Protein AF-A0AAQ4FBR1-F1 (afdb_monomer_lite)

Organism: Amblyomma americanum (NCBI:txid6943)

Radius of gyration: 28.14 Å; chains: 1; bounding box: 84×40×77 Å

Structure (mmCIF, N/CA/C/O backbone):
data_AF-A0AAQ4FBR1-F1
#
_entry.id   AF-A0AAQ4FBR1-F1
#
loop_
_atom_site.group_PDB
_atom_site.id
_atom_site.type_symbol
_atom_site.label_atom_id
_atom_site.label_alt_id
_atom_site.label_comp_id
_atom_site.label_asym_id
_atom_site.label_entity_id
_atom_site.label_seq_id
_atom_site.pdbx_PDB_ins_code
_atom_site.Cartn_x
_atom_site.Cartn_y
_atom_site.Cartn_z
_atom_site.occupancy
_atom_site.B_iso_or_equiv
_atom_site.auth_seq_id
_atom_site.auth_comp_id
_atom_site.auth_asym_id
_atom_site.auth_atom_id
_atom_site.pdbx_PDB_model_num
ATOM 1 N N . MET A 1 1 ? -20.315 22.345 23.597 1.00 43.88 1 MET A N 1
ATOM 2 C CA . MET A 1 1 ? -20.699 21.170 24.410 1.00 43.88 1 MET A CA 1
ATOM 3 C C . MET A 1 1 ? -20.583 19.859 23.623 1.00 43.88 1 MET A C 1
ATOM 5 O O . MET A 1 1 ? -19.910 18.970 24.112 1.00 43.88 1 MET A O 1
ATOM 9 N N . ALA A 1 2 ? -21.123 19.735 22.398 1.00 49.41 2 ALA A N 1
ATOM 10 C CA . ALA A 1 2 ? -21.002 18.497 21.596 1.00 49.41 2 ALA A CA 1
ATOM 11 C C . ALA A 1 2 ? -19.575 18.161 21.095 1.00 49.41 2 ALA A C 1
ATOM 13 O O . ALA A 1 2 ? -19.254 17.000 20.881 1.00 49.41 2 ALA A O 1
ATOM 14 N N . THR A 1 3 ? -18.700 19.156 20.927 1.00 58.62 3 THR A N 1
ATOM 15 C CA . THR A 1 3 ? -17.318 18.953 20.452 1.00 58.62 3 THR A CA 1
ATOM 16 C C . THR A 1 3 ? -16.363 18.455 21.541 1.00 58.62 3 THR A C 1
ATOM 18 O O . THR A 1 3 ? -15.419 17.721 21.254 1.00 58.62 3 THR A O 1
ATOM 21 N N . GLU A 1 4 ? -16.599 18.823 22.802 1.00 67.06 4 GLU A N 1
ATOM 22 C CA . GLU A 1 4 ? -15.737 18.431 23.926 1.00 67.06 4 GLU A CA 1
ATOM 23 C C . GLU A 1 4 ? -15.899 16.951 24.272 1.00 67.06 4 GLU A C 1
ATOM 25 O O . GLU A 1 4 ? -14.912 16.262 24.524 1.00 67.06 4 GLU A O 1
ATOM 30 N N . THR A 1 5 ? -17.127 16.434 24.205 1.00 68.00 5 THR A N 1
ATOM 31 C CA . THR A 1 5 ? -17.414 15.012 24.427 1.00 68.00 5 THR A CA 1
ATOM 32 C C . THR A 1 5 ? -16.798 14.132 23.337 1.00 68.00 5 THR A C 1
ATOM 34 O O . THR A 1 5 ? -16.238 13.083 23.645 1.00 68.00 5 THR A O 1
ATOM 37 N N . GLN A 1 6 ? -16.806 14.581 22.076 1.00 71.19 6 GLN A N 1
ATOM 38 C CA . GLN A 1 6 ? -16.141 13.892 20.963 1.00 71.19 6 GLN A CA 1
ATOM 39 C C . GLN A 1 6 ? -14.621 13.844 21.144 1.00 71.19 6 GLN A C 1
ATOM 41 O O . GLN A 1 6 ? -14.013 12.789 20.972 1.00 71.19 6 GLN A O 1
ATOM 46 N N . ALA A 1 7 ? -14.000 14.966 21.521 1.00 75.00 7 ALA A N 1
ATOM 47 C CA . ALA A 1 7 ? -12.562 15.022 21.770 1.00 75.00 7 ALA A CA 1
ATOM 48 C C . ALA A 1 7 ? -12.148 14.140 22.961 1.00 75.00 7 ALA A C 1
ATOM 50 O O . ALA A 1 7 ? -11.126 13.455 22.884 1.00 75.00 7 ALA A O 1
ATOM 51 N N . ALA A 1 8 ? -12.957 14.115 24.025 1.00 78.56 8 ALA A N 1
ATOM 52 C CA . ALA A 1 8 ? -12.737 13.274 25.198 1.00 78.56 8 ALA A CA 1
ATOM 53 C C . ALA A 1 8 ? -12.827 11.776 24.860 1.00 78.56 8 ALA A C 1
ATOM 55 O O . ALA A 1 8 ? -11.894 11.031 25.158 1.00 78.56 8 ALA A O 1
ATOM 56 N N . LEU A 1 9 ? -13.881 11.351 24.152 1.00 78.81 9 LEU A N 1
ATOM 57 C CA . LEU A 1 9 ? -14.040 9.963 23.698 1.00 78.81 9 LEU A CA 1
ATOM 58 C C . LEU A 1 9 ? -12.895 9.530 22.775 1.00 78.81 9 LEU A C 1
ATOM 60 O O . LEU A 1 9 ? -12.330 8.448 22.926 1.00 78.81 9 LEU A O 1
ATOM 64 N N . LEU A 1 10 ? -12.499 10.393 21.837 1.00 79.31 10 LEU A N 1
ATOM 65 C CA . LEU A 1 10 ? -11.398 10.104 20.923 1.00 79.31 10 LEU A CA 1
ATOM 66 C C . LEU A 1 10 ? -10.055 9.981 21.661 1.00 79.31 10 LEU A C 1
ATOM 68 O O . LEU A 1 10 ? -9.209 9.168 21.284 1.00 79.31 10 LEU A O 1
ATOM 72 N N . ALA A 1 11 ? -9.839 10.792 22.700 1.00 82.75 11 ALA A N 1
ATOM 73 C CA . ALA A 1 11 ? -8.653 10.722 23.545 1.00 82.75 11 ALA A CA 1
ATOM 74 C C . ALA A 1 11 ? -8.625 9.437 24.383 1.00 82.75 11 ALA A C 1
ATOM 76 O O . ALA A 1 11 ? -7.565 8.825 24.504 1.00 82.75 11 ALA A O 1
ATOM 77 N N . GLU A 1 12 ? -9.773 8.996 24.898 1.00 81.75 12 GLU A N 1
ATOM 78 C CA . GLU A 1 12 ? -9.915 7.752 25.656 1.00 81.75 12 GLU A CA 1
ATOM 79 C C . GLU A 1 12 ? -9.655 6.519 24.777 1.00 81.75 12 GLU A C 1
ATOM 81 O O . GLU A 1 12 ? -8.822 5.682 25.125 1.00 81.75 12 GLU A O 1
ATO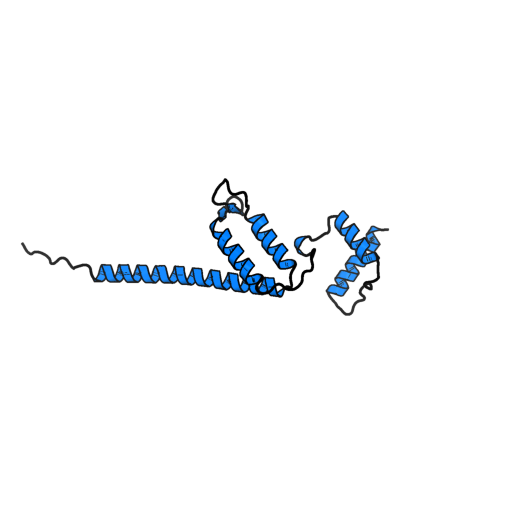M 86 N N . VAL A 1 13 ? -10.233 6.469 23.570 1.00 81.44 13 VAL A N 1
ATOM 87 C CA . VAL A 1 13 ? -9.960 5.408 22.581 1.00 81.44 13 VAL A CA 1
ATOM 88 C C . VAL A 1 13 ? -8.477 5.375 22.199 1.00 81.44 13 VAL A C 1
ATOM 90 O O . VAL A 1 13 ? -7.856 4.311 22.170 1.00 81.44 13 VAL A O 1
ATOM 93 N N . LYS A 1 14 ? -7.864 6.540 21.952 1.00 82.19 14 LYS A N 1
ATOM 94 C CA . LYS A 1 14 ? -6.420 6.636 21.678 1.00 82.19 14 LYS A CA 1
ATOM 95 C C . LYS A 1 14 ? -5.574 6.202 22.874 1.00 82.19 14 LYS A C 1
ATOM 97 O O . LYS A 1 14 ? -4.496 5.645 22.679 1.00 82.19 14 LYS A O 1
ATOM 102 N N . ALA A 1 15 ? -6.020 6.482 24.096 1.00 84.44 15 ALA A N 1
ATOM 103 C CA . ALA A 1 15 ? -5.326 6.083 25.310 1.00 84.44 15 ALA A CA 1
ATOM 104 C C . ALA A 1 15 ? -5.389 4.564 25.510 1.00 84.44 15 ALA A C 1
ATOM 106 O O . ALA A 1 15 ? -4.357 3.984 25.834 1.00 84.44 15 ALA A O 1
ATOM 107 N N . HIS A 1 16 ? -6.537 3.935 25.246 1.00 84.19 16 HIS A N 1
ATOM 108 C CA . HIS A 1 16 ? -6.695 2.479 25.256 1.00 84.19 16 HIS A CA 1
ATOM 109 C C . HIS A 1 16 ? -5.849 1.793 24.175 1.00 84.19 16 HIS A C 1
ATOM 111 O O . HIS A 1 16 ? -5.158 0.818 24.443 1.00 84.19 16 HIS A O 1
ATOM 117 N N . HIS A 1 17 ? -5.799 2.351 22.962 1.00 78.81 17 HIS A N 1
ATOM 118 C CA . HIS A 1 17 ? -4.957 1.802 21.892 1.00 78.81 17 HIS A CA 1
ATOM 119 C C . HIS A 1 17 ? -3.446 1.898 22.200 1.00 78.81 17 HIS A C 1
ATOM 121 O O . HIS A 1 17 ? -2.644 1.159 21.630 1.00 78.81 17 HIS A O 1
ATOM 127 N N . LYS A 1 18 ? -3.027 2.822 23.076 1.00 85.06 18 LYS A N 1
ATOM 128 C CA . LYS A 1 18 ? -1.641 2.903 23.575 1.00 85.06 18 LYS A CA 1
ATOM 129 C C . LYS A 1 18 ? -1.386 1.980 24.765 1.00 85.06 18 LYS A C 1
ATOM 131 O O . LYS A 1 18 ? -0.261 1.528 24.939 1.00 85.06 18 LYS A O 1
ATOM 136 N N . ASP A 1 19 ? -2.402 1.757 25.589 1.00 84.94 19 ASP A N 1
ATOM 137 C CA . ASP A 1 19 ? -2.322 1.005 26.834 1.00 84.94 19 ASP A CA 1
ATOM 138 C C . ASP A 1 19 ? -3.601 0.166 27.012 1.00 84.94 19 ASP A C 1
ATOM 140 O O . ASP A 1 19 ? -4.639 0.713 27.410 1.00 84.94 19 ASP A O 1
ATOM 144 N N . PRO A 1 20 ? -3.538 -1.154 26.739 1.00 82.06 20 PRO A N 1
ATOM 145 C CA . PRO A 1 20 ? -4.696 -2.046 26.798 1.00 82.06 20 PRO A CA 1
ATOM 146 C C . PRO A 1 20 ? -5.352 -2.142 28.182 1.00 82.06 20 PRO A C 1
ATOM 148 O O . PRO A 1 20 ? -6.456 -2.667 28.294 1.00 82.06 20 PRO A O 1
ATOM 151 N N . SER A 1 21 ? -4.689 -1.660 29.241 1.00 81.88 21 SER A N 1
ATOM 152 C CA . SER A 1 21 ? -5.222 -1.671 30.610 1.00 81.88 21 SER A CA 1
ATOM 153 C C . SER A 1 21 ? -6.313 -0.621 30.861 1.00 81.88 21 SER A C 1
ATOM 155 O O . SER A 1 21 ? -7.033 -0.701 31.857 1.00 81.88 21 SER A O 1
ATOM 157 N N . LYS A 1 22 ? -6.452 0.374 29.976 1.00 81.56 22 LYS A N 1
ATOM 158 C CA . LYS A 1 22 ? -7.437 1.456 30.114 1.00 81.56 22 LYS A CA 1
ATOM 159 C C . LYS A 1 22 ? -8.836 1.005 29.684 1.00 81.56 22 LYS A C 1
ATOM 161 O O . LYS A 1 22 ? -8.948 0.071 28.898 1.00 81.56 22 LYS A O 1
ATOM 166 N N . PRO A 1 23 ? -9.913 1.647 30.159 1.00 78.06 23 PRO A N 1
ATOM 167 C CA . PRO A 1 23 ? -11.266 1.301 29.736 1.00 78.06 23 PRO A CA 1
ATOM 168 C C . PRO A 1 23 ? -11.468 1.551 28.233 1.00 78.06 23 PRO A C 1
ATOM 170 O O . PRO A 1 23 ? -11.023 2.563 27.692 1.00 78.06 23 PRO A O 1
ATOM 173 N N . TYR A 1 24 ? -12.149 0.614 27.572 1.00 76.00 24 TYR A N 1
ATOM 174 C CA . TYR A 1 24 ? -12.641 0.758 26.203 1.00 76.00 24 TYR A CA 1
ATOM 175 C C . TYR A 1 24 ? -14.174 0.806 26.232 1.00 76.00 24 TYR A C 1
ATOM 177 O O . TYR A 1 24 ? -14.784 0.003 26.952 1.00 76.00 24 TYR A O 1
ATOM 185 N N . PRO A 1 25 ? -14.822 1.719 25.487 1.00 74.56 25 PRO A N 1
ATOM 186 C CA . PRO A 1 25 ? -16.274 1.719 25.368 1.00 74.56 25 PRO A CA 1
ATOM 187 C C . PRO A 1 25 ? -16.748 0.360 24.836 1.00 74.56 25 PRO A C 1
ATOM 189 O O . PRO A 1 25 ? -16.221 -0.134 23.847 1.00 74.56 25 PRO A O 1
ATOM 192 N N . LYS A 1 26 ? -17.722 -0.268 25.504 1.00 75.00 26 LYS A N 1
ATOM 193 C CA . LYS A 1 26 ? -18.254 -1.582 25.097 1.00 75.00 26 LYS A CA 1
ATOM 194 C C . LYS A 1 26 ? -18.767 -1.538 23.650 1.00 75.00 26 LYS A C 1
ATOM 196 O O . LYS A 1 26 ? -19.333 -0.524 23.252 1.00 75.00 26 LYS A O 1
ATOM 201 N N . GLU A 1 27 ? -18.631 -2.638 22.906 1.00 67.88 27 GLU A N 1
ATOM 202 C CA . GLU A 1 27 ? -19.007 -2.689 21.478 1.00 67.88 27 GLU A CA 1
ATOM 203 C C . GLU A 1 27 ? -20.500 -2.423 21.214 1.00 67.88 27 GLU A C 1
ATOM 205 O O . GLU A 1 27 ? -20.843 -1.877 20.172 1.00 67.88 27 GLU A O 1
ATOM 210 N N . ASP A 1 28 ? -21.377 -2.698 22.184 1.00 70.50 28 ASP A N 1
ATOM 211 C CA . ASP A 1 28 ? -22.814 -2.378 22.109 1.00 70.50 28 ASP A CA 1
ATOM 212 C C . ASP A 1 28 ? -23.134 -0.875 22.250 1.00 70.50 28 ASP A C 1
ATOM 214 O O . ASP A 1 28 ? -24.300 -0.477 22.244 1.00 70.50 28 ASP A O 1
ATOM 218 N N . ASN A 1 29 ? -22.130 -0.013 22.429 1.00 75.88 29 ASN A N 1
ATOM 219 C CA . ASN A 1 29 ? -22.353 1.411 22.637 1.00 75.88 29 ASN A CA 1
ATOM 220 C C . ASN A 1 29 ? -22.524 2.157 21.293 1.00 75.88 29 ASN A C 1
ATOM 222 O O . ASN A 1 29 ? -21.545 2.296 20.550 1.00 75.88 29 ASN A O 1
ATOM 226 N N . PRO A 1 30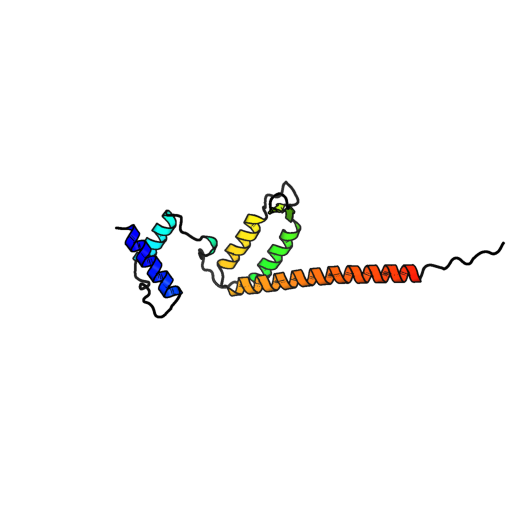 ? -23.711 2.732 20.995 1.00 79.44 30 PRO A N 1
ATOM 227 C CA . PRO A 1 30 ? -23.951 3.458 19.743 1.00 79.44 30 PRO A CA 1
ATOM 228 C C . PRO A 1 30 ? -23.063 4.701 19.583 1.00 79.44 30 PRO A C 1
ATOM 230 O O . PRO A 1 30 ? -22.859 5.171 18.464 1.00 79.44 30 PRO A O 1
ATOM 233 N N . LEU A 1 31 ? -22.471 5.203 20.674 1.00 80.75 31 LEU A N 1
ATOM 234 C CA . LEU A 1 31 ? -21.603 6.382 20.658 1.00 80.75 31 LEU A CA 1
ATOM 235 C C . LEU A 1 31 ? -20.380 6.225 19.744 1.00 80.75 31 LEU A C 1
ATOM 237 O O . LEU A 1 31 ? -19.940 7.215 19.165 1.00 80.75 31 LEU A O 1
ATOM 241 N N . LEU A 1 32 ? -19.828 5.015 19.585 1.00 79.56 32 LEU A N 1
ATOM 242 C CA . LEU A 1 32 ? -18.693 4.791 18.678 1.00 79.56 32 LEU A CA 1
ATOM 243 C C . LEU A 1 32 ? -19.107 4.910 17.207 1.00 79.56 32 LEU A C 1
ATOM 245 O O . LEU A 1 32 ? -18.354 5.458 16.400 1.00 79.56 32 LEU A O 1
ATOM 249 N N . VAL A 1 33 ? -20.309 4.437 16.871 1.00 81.38 33 VAL A N 1
ATOM 250 C CA . VAL A 1 33 ? -20.867 4.520 15.516 1.00 81.38 33 VAL A CA 1
ATOM 251 C C . VAL A 1 33 ? -21.172 5.974 15.166 1.00 81.38 33 VAL A C 1
ATOM 253 O O . VAL A 1 33 ? -20.725 6.460 14.129 1.00 81.38 33 VAL A O 1
ATOM 256 N N . GLU A 1 34 ? -21.851 6.697 16.059 1.00 84.62 34 GLU A N 1
ATOM 257 C CA . GLU A 1 34 ? -22.151 8.118 15.864 1.00 84.62 34 GLU A CA 1
ATOM 258 C C . GLU A 1 34 ? -20.875 8.964 15.777 1.00 84.62 34 GLU A C 1
ATOM 260 O O . GLU A 1 34 ? -20.740 9.799 14.881 1.00 84.62 34 GLU A O 1
ATOM 265 N N . LEU A 1 35 ? -19.898 8.724 16.661 1.00 82.50 35 LEU A N 1
ATOM 266 C CA . LEU A 1 35 ? -18.603 9.406 16.628 1.00 82.50 35 LEU A CA 1
ATOM 267 C C . LEU A 1 35 ? -17.877 9.174 15.297 1.00 82.50 35 LEU A C 1
ATOM 269 O O . LEU A 1 35 ? -17.332 10.125 14.738 1.00 82.50 35 LEU A O 1
ATOM 273 N N . ALA A 1 36 ? -17.887 7.944 14.773 1.00 81.12 36 ALA A N 1
ATOM 274 C CA . ALA A 1 36 ? -17.307 7.639 13.469 1.00 81.12 36 ALA A CA 1
ATOM 275 C C . ALA A 1 36 ? -17.996 8.428 12.343 1.00 81.12 36 ALA A C 1
ATOM 277 O O . ALA A 1 36 ? -17.309 9.010 11.506 1.00 81.12 36 ALA A O 1
ATOM 278 N N . THR A 1 37 ? -19.329 8.525 12.356 1.00 84.31 37 THR A N 1
ATOM 279 C CA . THR A 1 37 ? -20.085 9.326 11.378 1.00 84.31 37 THR A CA 1
ATOM 280 C C . THR A 1 37 ? -19.758 10.820 11.474 1.00 84.31 37 THR A C 1
ATOM 282 O O . THR A 1 37 ? -19.527 11.466 10.454 1.00 84.31 37 THR A O 1
ATOM 285 N N . TYR A 1 38 ? -19.661 11.382 12.683 1.00 86.56 38 TYR A N 1
ATOM 286 C CA . TYR A 1 38 ? -19.280 12.788 12.852 1.00 86.56 38 TYR A CA 1
ATOM 287 C C . TYR A 1 38 ? -17.844 13.069 12.398 1.00 86.56 38 TYR A C 1
ATOM 289 O O . TYR A 1 38 ? -17.588 14.090 11.762 1.00 86.56 38 TYR A O 1
ATOM 297 N N . LEU A 1 39 ? -16.903 12.164 12.682 1.00 82.50 39 LEU A N 1
ATOM 298 C CA . LEU A 1 39 ? -15.523 12.274 12.202 1.00 82.50 39 LEU A CA 1
ATOM 299 C C . LEU A 1 39 ? -15.453 12.250 10.674 1.00 82.50 39 LEU A C 1
ATOM 301 O O . LEU A 1 39 ? -14.686 13.018 10.092 1.00 82.50 39 LEU A O 1
ATOM 305 N N . GLU A 1 40 ? -16.279 11.424 10.028 1.00 84.25 40 GLU A N 1
ATOM 306 C CA . GLU A 1 40 ? -16.421 11.411 8.571 1.00 84.25 40 GLU A CA 1
ATOM 307 C C . GLU A 1 40 ? -16.934 12.757 8.042 1.00 84.25 40 GLU A C 1
ATOM 309 O O . GLU A 1 40 ? -16.365 13.290 7.089 1.00 84.25 40 GLU A O 1
ATOM 314 N N . TRP A 1 41 ? -17.930 13.364 8.692 1.00 86.25 41 TRP A N 1
ATOM 315 C CA . TRP A 1 41 ? -18.450 14.683 8.301 1.00 86.25 41 TRP A CA 1
ATOM 316 C C . TRP A 1 41 ? -17.443 15.817 8.512 1.00 86.25 41 TRP A C 1
ATOM 318 O O . TRP A 1 41 ? -17.400 16.759 7.725 1.00 86.25 41 TRP A O 1
ATOM 328 N N . CYS A 1 42 ? -16.600 15.722 9.541 1.00 87.38 42 CYS A N 1
ATOM 329 C CA . CYS A 1 42 ? -15.525 16.680 9.794 1.00 87.38 42 CYS A CA 1
ATOM 330 C C . CYS A 1 42 ? -14.295 16.475 8.889 1.00 87.38 42 CYS A C 1
ATOM 332 O O . CYS A 1 42 ? -13.315 17.205 9.030 1.00 87.38 42 CYS A O 1
ATOM 334 N N . GLY A 1 43 ? -14.303 15.477 7.997 1.00 82.19 43 GLY A N 1
ATOM 335 C CA . GLY A 1 43 ? -13.152 15.128 7.159 1.00 82.19 43 GLY A CA 1
ATOM 336 C C . GLY A 1 43 ? -11.993 14.480 7.928 1.00 82.19 43 GLY A C 1
ATOM 337 O O . GLY A 1 43 ? -10.924 14.256 7.364 1.00 82.19 43 GLY A O 1
ATOM 338 N N . LEU A 1 44 ? -12.194 14.137 9.204 1.00 82.25 44 LEU A N 1
ATOM 339 C CA . LEU A 1 44 ? -11.229 13.453 10.067 1.00 82.25 44 LEU A CA 1
ATOM 340 C C . LEU A 1 44 ? -11.336 11.932 9.894 1.00 82.25 44 LEU A C 1
ATOM 342 O O . LEU A 1 44 ? -11.456 11.182 10.863 1.00 82.25 44 LEU A O 1
ATOM 346 N N . TYR A 1 45 ? -11.284 11.476 8.643 1.00 82.19 45 TYR A N 1
ATOM 347 C CA . TYR A 1 45 ? -11.377 10.066 8.279 1.00 82.19 45 TYR A CA 1
ATOM 348 C C . TYR A 1 45 ? -10.149 9.626 7.475 1.00 82.19 45 TYR A C 1
ATOM 350 O O . TYR A 1 45 ? -9.552 10.402 6.730 1.00 82.19 45 TYR A O 1
ATOM 358 N N . GLN A 1 46 ? -9.756 8.364 7.640 1.00 83.44 46 GLN A N 1
ATOM 359 C CA . GLN A 1 46 ? -8.612 7.775 6.948 1.00 83.44 46 GLN A CA 1
ATOM 360 C C . GLN A 1 46 ? -9.092 6.666 6.000 1.00 83.44 46 GLN A C 1
ATOM 362 O O . GLN A 1 46 ? -9.199 5.512 6.415 1.00 83.44 46 GLN A O 1
ATOM 367 N N . PRO A 1 47 ? -9.372 6.972 4.720 1.00 81.81 47 PRO A N 1
ATOM 368 C CA . PRO A 1 47 ? -9.891 5.976 3.778 1.00 81.81 47 PRO A CA 1
ATOM 369 C C . PRO A 1 47 ? -8.969 4.784 3.592 1.00 81.81 47 PRO A C 1
ATOM 371 O O . PRO A 1 47 ? -9.408 3.647 3.487 1.00 81.81 47 PRO A O 1
ATOM 374 N N . LEU A 1 48 ? -7.666 5.054 3.551 1.00 82.62 48 LEU A N 1
ATOM 375 C CA . LEU A 1 48 ? -6.658 4.054 3.219 1.00 82.62 48 LEU A CA 1
ATOM 376 C C . LEU A 1 48 ? -6.444 3.022 4.334 1.00 82.62 48 LEU A C 1
ATOM 378 O O . LEU A 1 48 ? -5.848 1.976 4.079 1.00 82.62 48 LEU A O 1
ATOM 382 N N . SER A 1 49 ? -6.895 3.307 5.559 1.00 81.81 49 SER A N 1
ATOM 383 C CA . SER A 1 49 ? -6.822 2.378 6.691 1.00 81.81 49 SER A CA 1
ATOM 384 C C . SER A 1 49 ? -8.144 1.662 6.970 1.00 81.81 49 SER A C 1
ATOM 386 O O . SER A 1 49 ? -8.153 0.712 7.752 1.00 81.81 49 SER A O 1
ATOM 388 N N . LYS A 1 50 ? -9.244 2.069 6.325 1.00 83.12 50 LYS A N 1
ATOM 389 C CA . LYS A 1 50 ? -10.566 1.476 6.534 1.00 83.12 50 LYS A CA 1
ATOM 390 C C . LYS A 1 50 ? -10.707 0.169 5.744 1.00 83.12 50 LYS A C 1
ATOM 392 O O . LYS A 1 50 ? -10.393 0.094 4.555 1.00 83.12 50 LYS A O 1
ATOM 397 N N . ILE A 1 51 ? -11.204 -0.864 6.420 1.00 83.44 51 ILE A N 1
ATOM 398 C CA . ILE A 1 51 ? -11.624 -2.121 5.796 1.00 83.44 51 ILE A CA 1
ATOM 399 C C . ILE A 1 51 ? -13.097 -1.951 5.427 1.00 83.44 51 ILE A C 1
ATOM 401 O O . ILE A 1 51 ? -13.948 -1.798 6.299 1.00 83.44 51 ILE A O 1
ATOM 405 N N . TYR A 1 52 ? -13.381 -1.913 4.130 1.00 81.88 52 TYR A N 1
ATOM 406 C CA . TYR A 1 52 ? -14.718 -1.722 3.572 1.00 81.88 52 TYR A CA 1
ATOM 407 C C . TYR A 1 52 ? -15.417 -3.047 3.286 1.00 81.88 52 TYR A C 1
ATOM 409 O O . TYR A 1 52 ? -16.635 -3.136 3.408 1.00 81.88 52 TYR A O 1
ATOM 417 N N . VAL A 1 53 ? -14.657 -4.068 2.887 1.00 82.31 53 VAL A N 1
ATOM 418 C CA . VAL A 1 53 ? -15.198 -5.378 2.522 1.00 82.31 53 VAL A CA 1
ATOM 419 C C . VAL A 1 53 ? -14.402 -6.454 3.239 1.00 82.31 53 VAL A C 1
ATOM 421 O O . VAL A 1 53 ? -13.189 -6.543 3.081 1.00 82.31 53 VAL A O 1
ATOM 424 N N . THR A 1 54 ? -15.091 -7.298 4.001 1.00 78.44 54 THR A N 1
ATOM 425 C CA . THR A 1 54 ? -14.517 -8.515 4.570 1.00 78.44 54 THR A CA 1
ATOM 426 C C . THR A 1 54 ? -14.909 -9.699 3.692 1.00 78.44 54 THR A C 1
ATOM 428 O O . THR A 1 54 ? -16.082 -10.028 3.523 1.00 78.44 54 THR A O 1
ATOM 431 N N . THR A 1 55 ? -13.920 -10.345 3.080 1.00 78.38 55 THR A N 1
ATOM 432 C CA . THR A 1 55 ? -14.129 -11.541 2.253 1.00 78.38 55 THR A CA 1
ATOM 433 C C . THR A 1 55 ? -13.463 -12.757 2.879 1.00 78.38 55 THR A C 1
ATOM 435 O O . THR A 1 55 ? -12.524 -12.641 3.666 1.00 78.38 55 THR A O 1
ATOM 438 N N . ARG A 1 56 ? -13.915 -13.953 2.488 1.00 81.88 56 ARG A N 1
ATOM 439 C CA . ARG A 1 56 ? -13.225 -15.204 2.835 1.00 81.88 56 ARG A CA 1
ATOM 440 C C . ARG A 1 56 ? -11.795 -15.193 2.267 1.00 81.88 56 ARG A C 1
ATOM 442 O O . ARG A 1 56 ? -11.579 -14.582 1.217 1.00 81.88 56 ARG A O 1
ATOM 449 N N . PRO A 1 57 ? -10.827 -15.854 2.926 1.00 80.12 57 PRO A N 1
ATOM 450 C CA . PRO A 1 57 ? -9.460 -15.921 2.425 1.00 80.12 57 PRO A CA 1
ATOM 451 C C . PRO A 1 57 ? -9.437 -16.583 1.044 1.00 80.12 57 PRO A C 1
ATOM 453 O O . PRO A 1 57 ? -9.981 -17.671 0.854 1.00 80.12 57 PRO A O 1
ATOM 456 N N . ILE A 1 58 ? -8.809 -15.909 0.082 1.00 84.69 58 ILE A N 1
ATOM 457 C CA . ILE A 1 58 ? -8.618 -16.411 -1.280 1.00 84.69 58 ILE A CA 1
ATOM 458 C C . ILE A 1 58 ? -7.196 -16.964 -1.365 1.00 84.69 58 ILE A C 1
ATOM 460 O O . ILE A 1 58 ? -6.228 -16.241 -1.125 1.00 84.69 58 ILE A O 1
ATOM 464 N N . GLY A 1 59 ? -7.059 -18.248 -1.697 1.00 86.81 59 GLY A N 1
ATOM 465 C CA . GLY A 1 59 ? -5.749 -18.876 -1.871 1.00 86.81 59 GLY A CA 1
ATOM 466 C C . GLY A 1 59 ? -4.958 -18.232 -3.014 1.00 86.81 59 GLY A C 1
ATOM 467 O O . GLY A 1 59 ? -5.524 -17.908 -4.055 1.00 86.81 59 GLY A O 1
ATOM 468 N N . ASN A 1 60 ? -3.645 -18.061 -2.828 1.00 88.00 60 ASN A N 1
ATOM 469 C CA . ASN A 1 60 ? -2.706 -17.526 -3.829 1.00 88.00 60 ASN A CA 1
ATOM 470 C C . ASN A 1 60 ? -3.003 -16.103 -4.341 1.00 88.00 60 ASN A C 1
ATOM 472 O O . ASN A 1 60 ? -2.398 -15.663 -5.321 1.00 88.00 60 ASN A O 1
ATOM 476 N N . LEU A 1 61 ? -3.874 -15.350 -3.663 1.00 91.31 61 LEU A N 1
ATOM 477 C CA . LEU A 1 61 ? -4.148 -13.949 -3.983 1.00 91.31 61 LEU A CA 1
ATOM 478 C C . LEU A 1 61 ? -2.874 -13.082 -4.083 1.00 91.31 61 LEU A C 1
ATOM 480 O O . LEU A 1 61 ? -2.766 -12.325 -5.051 1.00 91.31 61 LEU A O 1
ATOM 484 N N . PRO A 1 62 ? -1.883 -13.192 -3.170 1.00 91.81 62 PRO A N 1
ATOM 485 C CA . PRO A 1 62 ? -0.672 -12.372 -3.246 1.00 91.81 62 PRO A CA 1
ATOM 486 C C . PRO A 1 62 ? 0.149 -12.641 -4.509 1.00 91.81 62 PRO A C 1
ATOM 488 O O . PRO A 1 62 ? 0.727 -11.720 -5.082 1.00 91.81 62 PRO A O 1
ATOM 491 N N . LEU A 1 63 ? 0.173 -13.896 -4.964 1.00 91.88 63 LEU A N 1
ATOM 492 C CA . LEU A 1 63 ? 0.887 -14.306 -6.169 1.00 91.88 63 LEU A CA 1
ATOM 493 C C . LEU A 1 63 ? 0.187 -13.775 -7.425 1.00 91.88 63 LEU A C 1
ATOM 495 O O . LEU A 1 63 ? 0.839 -13.185 -8.282 1.00 91.88 63 LEU A O 1
ATOM 499 N N . PHE A 1 64 ? -1.142 -13.894 -7.501 1.00 93.88 64 PHE A N 1
ATOM 500 C CA . PHE A 1 64 ? -1.923 -13.289 -8.584 1.00 93.88 64 PHE A CA 1
ATOM 501 C C . PHE A 1 64 ? -1.698 -11.774 -8.665 1.00 93.88 64 PHE A C 1
ATOM 503 O O . PHE A 1 64 ? -1.412 -11.250 -9.742 1.00 93.88 64 PHE A O 1
ATOM 510 N N . MET A 1 65 ? -1.764 -11.080 -7.524 1.00 93.62 65 MET A N 1
ATOM 511 C CA . MET A 1 65 ? -1.529 -9.637 -7.463 1.00 93.62 65 MET A CA 1
ATOM 512 C C . MET A 1 65 ? -0.113 -9.270 -7.902 1.00 93.62 65 MET A C 1
ATOM 514 O O . MET A 1 65 ? 0.058 -8.298 -8.629 1.00 93.62 65 MET A O 1
ATOM 518 N N . MET A 1 66 ? 0.897 -10.061 -7.535 1.00 93.94 66 MET A N 1
ATOM 519 C CA . MET A 1 66 ? 2.271 -9.849 -7.990 1.00 93.94 66 MET A CA 1
ATOM 520 C C . MET A 1 66 ? 2.400 -9.985 -9.516 1.00 93.94 66 MET A C 1
ATOM 522 O O . MET A 1 66 ? 2.951 -9.086 -10.155 1.00 93.94 66 MET A O 1
ATOM 526 N N . LEU A 1 67 ? 1.834 -11.036 -10.122 1.00 93.38 67 LEU A N 1
ATOM 527 C CA . LEU A 1 67 ? 1.829 -11.197 -11.584 1.00 93.38 67 LEU A CA 1
ATOM 528 C C . LEU A 1 67 ? 1.085 -10.043 -12.271 1.00 93.38 67 LEU A C 1
ATOM 530 O O . LEU A 1 67 ? 1.554 -9.490 -13.271 1.00 93.38 67 LEU A O 1
ATOM 534 N N . PHE A 1 68 ? -0.062 -9.645 -11.721 1.00 92.94 68 PHE A N 1
ATOM 535 C CA . PHE A 1 68 ? -0.827 -8.501 -12.206 1.00 92.94 68 PHE A CA 1
ATOM 536 C C . PHE A 1 68 ? -0.000 -7.206 -12.154 1.00 92.94 68 PHE A C 1
ATOM 538 O O . PHE A 1 68 ? 0.037 -6.459 -13.133 1.00 92.94 68 PHE A O 1
ATOM 545 N N . THR A 1 69 ? 0.736 -6.968 -11.064 1.00 92.56 69 THR A N 1
ATOM 546 C CA . THR A 1 69 ? 1.604 -5.795 -10.933 1.00 92.56 69 THR A CA 1
ATOM 547 C C . THR A 1 69 ? 2.731 -5.791 -11.961 1.00 92.56 69 THR A C 1
ATOM 549 O O . THR A 1 69 ? 2.904 -4.797 -12.664 1.00 92.56 69 THR A O 1
ATOM 552 N N . VAL A 1 70 ? 3.466 -6.896 -12.105 1.00 91.50 70 VAL A N 1
ATOM 553 C CA . VAL A 1 70 ? 4.610 -6.991 -13.029 1.00 91.50 70 VAL A CA 1
ATOM 554 C C . VAL A 1 70 ? 4.181 -6.817 -14.490 1.00 91.50 70 VAL A C 1
ATOM 556 O O . VAL A 1 70 ? 4.823 -6.083 -15.243 1.00 91.50 70 VAL A O 1
ATOM 559 N N . THR A 1 71 ? 3.065 -7.433 -14.889 1.00 89.81 71 THR A N 1
ATOM 560 C CA . THR A 1 71 ? 2.542 -7.335 -16.266 1.00 89.81 71 THR A CA 1
ATOM 561 C C . THR A 1 71 ? 2.138 -5.911 -16.653 1.00 89.81 71 THR A C 1
ATOM 563 O O . THR A 1 71 ? 2.309 -5.513 -17.806 1.00 89.81 71 THR A O 1
ATOM 566 N N . HIS A 1 72 ? 1.636 -5.122 -15.701 1.00 87.31 72 HIS A N 1
ATOM 567 C CA . HIS A 1 72 ? 1.249 -3.731 -15.942 1.00 87.31 72 HIS A CA 1
ATOM 568 C C . HIS A 1 72 ? 2.423 -2.763 -15.768 1.00 87.31 72 HIS A C 1
ATOM 570 O O . HIS A 1 72 ? 2.471 -1.755 -16.469 1.00 87.31 72 HIS A O 1
ATOM 576 N N . LEU A 1 73 ? 3.417 -3.094 -14.932 1.00 84.62 73 LEU A N 1
ATOM 577 C CA . LEU A 1 73 ? 4.604 -2.264 -14.700 1.00 84.62 73 LEU A CA 1
ATOM 578 C C . LEU A 1 73 ? 5.358 -1.936 -15.997 1.00 84.62 73 LEU A C 1
ATOM 580 O O . LEU A 1 73 ? 5.814 -0.810 -16.183 1.00 84.62 73 LEU A O 1
ATOM 584 N N . ALA A 1 74 ? 5.424 -2.883 -16.938 1.00 82.31 74 ALA A N 1
ATOM 585 C CA . ALA A 1 74 ? 6.082 -2.689 -18.231 1.00 82.31 74 ALA A CA 1
ATOM 586 C C . ALA A 1 74 ? 5.476 -1.546 -19.072 1.00 82.31 74 ALA A C 1
ATOM 588 O O . ALA A 1 74 ? 6.172 -0.969 -19.915 1.00 82.31 74 ALA A O 1
ATOM 589 N N . LYS A 1 75 ? 4.203 -1.202 -18.840 1.00 82.62 75 LYS A N 1
ATOM 590 C CA . LYS A 1 75 ? 3.473 -0.149 -19.562 1.00 82.62 75 LYS A CA 1
ATOM 591 C C . LYS A 1 75 ? 3.719 1.249 -18.995 1.00 82.62 75 LYS A C 1
ATOM 593 O O . LYS A 1 75 ? 3.374 2.228 -19.649 1.00 82.62 75 LYS A O 1
ATOM 598 N N . PHE A 1 76 ? 4.351 1.355 -17.832 1.00 84.38 76 PHE A N 1
ATOM 599 C CA . PHE A 1 76 ? 4.585 2.622 -17.158 1.00 84.38 76 PHE A CA 1
ATOM 600 C C . PHE A 1 76 ? 6.019 3.141 -17.339 1.00 84.38 76 PHE A C 1
ATOM 602 O O . PHE A 1 76 ? 6.972 2.366 -17.439 1.00 84.38 76 PHE A O 1
ATOM 609 N N . THR A 1 77 ? 6.170 4.465 -17.346 1.00 82.88 77 THR A N 1
ATOM 610 C CA . THR A 1 77 ? 7.443 5.191 -17.297 1.00 82.88 77 THR A CA 1
ATOM 611 C C . THR A 1 77 ? 7.399 6.212 -16.170 1.00 82.88 77 THR A C 1
ATOM 613 O O . THR A 1 77 ? 6.408 6.914 -15.974 1.00 82.88 77 THR A O 1
ATOM 616 N N . TYR A 1 78 ? 8.498 6.310 -15.428 1.00 83.94 78 TYR A N 1
ATOM 617 C CA . TYR A 1 78 ? 8.661 7.335 -14.408 1.00 83.94 78 TYR A CA 1
ATOM 618 C C . TYR A 1 78 ? 9.038 8.676 -15.045 1.00 83.94 78 TYR A C 1
ATOM 620 O O . TYR A 1 78 ? 10.008 8.749 -15.802 1.00 83.94 78 TYR A O 1
ATOM 628 N N . ILE A 1 79 ? 8.290 9.735 -14.726 1.00 82.81 79 ILE A N 1
ATOM 629 C CA . ILE A 1 79 ? 8.548 11.086 -15.229 1.00 82.81 79 ILE A CA 1
ATOM 630 C C . ILE A 1 79 ? 8.917 11.996 -14.057 1.00 82.81 79 ILE A C 1
ATOM 632 O O . ILE A 1 79 ? 8.070 12.398 -13.258 1.00 82.81 79 ILE A O 1
ATOM 636 N N . SER A 1 80 ? 10.200 12.365 -13.982 1.00 80.19 80 SER A N 1
ATOM 637 C CA . SER A 1 80 ? 10.740 13.160 -12.871 1.00 80.19 80 SER A CA 1
ATOM 638 C C . SER A 1 80 ? 10.145 14.566 -12.767 1.00 80.19 80 SER A C 1
ATOM 640 O O . SER A 1 80 ? 10.143 15.127 -11.678 1.00 80.19 80 SER A O 1
ATOM 642 N N . SER A 1 81 ? 9.643 15.147 -13.861 1.00 80.69 81 SER A N 1
ATOM 643 C CA . SER A 1 81 ? 9.048 16.491 -13.843 1.00 80.69 81 SER A CA 1
ATOM 644 C C . SER A 1 81 ? 7.693 16.547 -13.135 1.00 80.69 81 SER A C 1
ATOM 646 O O . SER A 1 81 ? 7.303 17.609 -12.664 1.00 80.69 81 SER A O 1
ATOM 648 N N . GLN A 1 82 ? 6.990 15.416 -13.040 1.00 75.50 82 GLN A N 1
ATOM 649 C CA . GLN A 1 82 ? 5.687 15.307 -12.377 1.00 75.50 82 GLN A CA 1
ATOM 650 C C . GLN A 1 82 ? 5.763 14.490 -11.078 1.00 75.50 82 GLN A C 1
ATOM 652 O O . GLN A 1 82 ? 4.759 14.337 -10.390 1.00 75.50 82 GLN A O 1
ATOM 657 N N . GLY A 1 83 ? 6.945 13.952 -10.740 1.00 77.69 83 GLY A N 1
ATOM 658 C CA . GLY A 1 83 ? 7.149 13.106 -9.559 1.00 77.69 83 GLY A CA 1
ATOM 659 C C . GLY A 1 83 ? 6.301 11.830 -9.574 1.00 77.69 83 GLY A C 1
ATOM 660 O O . GLY A 1 83 ? 5.967 11.303 -8.515 1.00 77.69 83 GLY A O 1
ATOM 661 N N . GLY A 1 84 ? 5.909 11.361 -10.762 1.00 79.69 84 GLY A N 1
ATOM 662 C CA . GLY A 1 84 ? 4.843 10.381 -10.927 1.00 79.69 84 GLY A CA 1
ATOM 663 C C . GLY A 1 84 ? 5.152 9.306 -11.960 1.00 79.69 84 GLY A C 1
ATOM 664 O O . GLY A 1 84 ? 5.989 9.462 -12.853 1.00 79.69 84 GLY A O 1
ATOM 665 N N . LEU A 1 85 ? 4.444 8.190 -11.815 1.00 81.06 85 LEU A N 1
ATOM 666 C CA . LEU A 1 85 ? 4.472 7.079 -12.750 1.00 81.06 85 LEU A CA 1
ATOM 667 C C . LEU A 1 85 ? 3.335 7.269 -13.769 1.00 81.06 85 LEU A C 1
ATOM 669 O O . LEU A 1 85 ? 2.165 7.287 -13.389 1.00 81.06 85 LEU A O 1
ATOM 673 N N . LEU A 1 86 ? 3.680 7.427 -15.046 1.00 80.69 86 LEU A N 1
ATOM 674 C CA . LEU A 1 86 ? 2.732 7.690 -16.132 1.00 80.69 86 LEU A CA 1
ATOM 675 C C . LEU A 1 86 ? 2.773 6.585 -17.182 1.00 80.69 86 LEU A C 1
ATOM 677 O O . LEU A 1 86 ? 3.755 5.850 -17.291 1.00 80.69 86 LEU A O 1
ATOM 681 N N . SER A 1 87 ? 1.704 6.453 -17.961 1.00 79.19 87 SER A N 1
ATOM 682 C CA . SER A 1 87 ? 1.682 5.490 -19.058 1.00 79.19 87 SER A CA 1
ATOM 683 C C . SER A 1 87 ? 2.661 5.876 -20.173 1.00 79.19 87 SER A C 1
ATOM 685 O O . SER A 1 87 ? 2.801 7.045 -20.534 1.00 79.19 87 SER A O 1
ATOM 687 N N . LYS A 1 88 ? 3.325 4.873 -20.758 1.00 72.94 88 LYS A N 1
ATOM 688 C CA . LYS A 1 88 ? 4.220 5.028 -21.916 1.00 72.94 88 LYS A CA 1
ATOM 689 C C . LYS A 1 88 ? 3.496 5.494 -23.171 1.00 72.94 88 LYS A C 1
ATOM 691 O O . LYS A 1 88 ? 4.097 6.174 -24.000 1.00 72.94 88 LYS A O 1
ATOM 696 N N . LYS A 1 89 ? 2.240 5.085 -23.351 1.00 71.19 89 LYS A N 1
ATOM 697 C CA . LYS A 1 89 ? 1.421 5.481 -24.496 1.00 71.19 89 LYS A CA 1
ATOM 698 C C . LYS A 1 89 ? 0.396 6.499 -24.026 1.00 71.19 89 LYS A C 1
ATOM 700 O O . LYS A 1 89 ? -0.400 6.199 -23.146 1.00 71.19 89 LYS A O 1
ATOM 705 N N . GLY A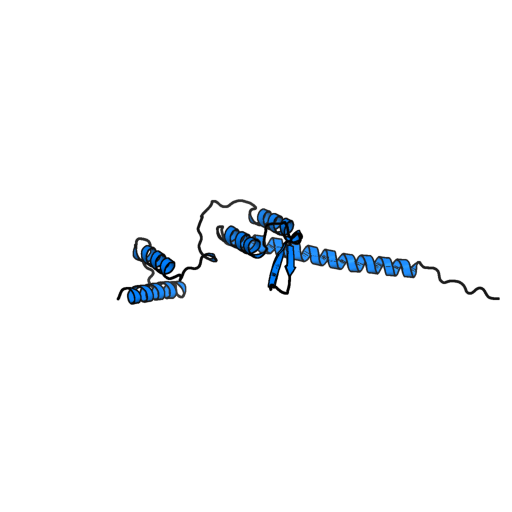 1 90 ? 0.355 7.657 -24.683 1.00 62.41 90 GLY A N 1
ATOM 706 C CA . GLY A 1 90 ? -0.601 8.729 -24.371 1.00 62.41 90 GLY A CA 1
ATOM 707 C C . GLY A 1 90 ? -2.080 8.384 -24.606 1.00 62.41 90 GLY A C 1
ATOM 708 O O . GLY A 1 90 ? -2.932 9.225 -24.360 1.00 62.41 90 GLY A O 1
ATOM 709 N N . VAL A 1 91 ? -2.388 7.174 -25.088 1.00 62.25 91 VAL A N 1
ATOM 710 C CA . VAL A 1 91 ? -3.757 6.672 -25.324 1.00 62.25 91 VAL A CA 1
ATOM 711 C C . VAL A 1 91 ? -4.203 5.687 -24.232 1.00 62.25 91 VAL A C 1
ATOM 713 O O . VAL A 1 91 ? -5.389 5.394 -24.111 1.00 62.25 91 VAL A O 1
ATOM 716 N N . ASP A 1 92 ? -3.281 5.177 -23.414 1.00 62.62 92 ASP A N 1
ATOM 717 C CA . ASP A 1 92 ? -3.625 4.243 -22.343 1.00 62.62 92 ASP A CA 1
ATOM 718 C C . ASP A 1 92 ? -4.156 5.025 -21.132 1.00 62.62 92 ASP A C 1
ATOM 720 O O . ASP A 1 92 ? -3.453 5.843 -20.546 1.00 62.62 92 ASP A O 1
ATOM 724 N N . SER A 1 93 ? -5.400 4.749 -20.741 1.00 64.62 93 SER A N 1
ATOM 725 C CA . SER A 1 93 ? -6.161 5.489 -19.719 1.00 64.62 93 SER A CA 1
ATOM 726 C C . SER A 1 93 ? -5.764 5.183 -18.266 1.00 64.62 93 SER A C 1
ATOM 728 O O . SER A 1 93 ? -6.508 5.516 -17.346 1.00 64.62 93 SER A O 1
ATOM 730 N N . ILE A 1 94 ? -4.657 4.471 -18.041 1.00 70.25 94 ILE A N 1
ATOM 731 C CA . ILE A 1 94 ? -4.266 3.990 -16.712 1.00 70.25 94 ILE A CA 1
ATOM 732 C C . ILE A 1 94 ? -3.094 4.828 -16.208 1.00 70.25 94 ILE A C 1
ATOM 734 O O . ILE A 1 94 ? -1.976 4.703 -16.705 1.00 70.25 94 ILE A O 1
ATOM 738 N N . ASP A 1 95 ? -3.352 5.633 -15.180 1.00 80.44 95 ASP A N 1
ATOM 739 C CA . ASP A 1 95 ? -2.324 6.361 -14.441 1.00 80.44 95 ASP A CA 1
ATOM 740 C C . ASP A 1 95 ? -1.656 5.471 -13.385 1.00 80.44 95 ASP A C 1
ATOM 742 O O . ASP A 1 95 ? -2.272 4.574 -12.799 1.00 80.44 95 ASP A O 1
ATOM 746 N N . GLY A 1 96 ? -0.382 5.736 -13.090 1.00 84.31 96 GLY A N 1
ATOM 747 C CA . GLY A 1 96 ? 0.368 4.936 -12.123 1.00 84.31 96 GLY A CA 1
ATOM 748 C C . GLY A 1 96 ? -0.091 5.139 -10.677 1.00 84.31 96 GLY A C 1
ATOM 749 O O . GLY A 1 96 ? -0.081 4.193 -9.893 1.00 84.31 96 GLY A O 1
ATOM 750 N N . LEU A 1 97 ? -0.550 6.342 -10.315 1.00 85.69 97 LEU A N 1
ATOM 751 C CA . LEU A 1 97 ? -1.044 6.634 -8.965 1.00 85.69 97 LEU A CA 1
ATOM 752 C C . LEU A 1 97 ? -2.295 5.807 -8.586 1.00 85.69 97 LEU A C 1
ATOM 754 O O . LEU A 1 97 ? -2.232 5.097 -7.579 1.00 85.69 97 LEU A O 1
ATOM 758 N N . PRO A 1 98 ? -3.408 5.827 -9.353 1.00 88.00 98 PRO A N 1
ATOM 759 C CA . PRO A 1 98 ? -4.574 4.998 -9.045 1.00 88.00 98 PRO A CA 1
ATOM 760 C C . PRO A 1 98 ? -4.265 3.503 -9.147 1.00 88.00 98 PRO A C 1
ATOM 762 O O . PRO A 1 98 ? -4.843 2.717 -8.402 1.00 88.00 98 PRO A O 1
ATOM 765 N N . PHE A 1 99 ? -3.320 3.099 -9.998 1.00 89.19 99 PHE A N 1
ATOM 766 C CA . PHE A 1 99 ? -2.875 1.712 -10.073 1.00 89.19 99 PHE A CA 1
ATOM 767 C C . PHE A 1 99 ? -2.201 1.235 -8.775 1.00 89.19 99 PHE A C 1
ATOM 769 O O . PHE A 1 99 ? -2.563 0.187 -8.229 1.00 89.19 99 PHE A O 1
ATOM 776 N N . VAL A 1 100 ? -1.248 2.013 -8.250 1.00 89.38 100 VAL A N 1
ATOM 777 C CA . VAL A 1 100 ? -0.542 1.690 -7.000 1.00 89.38 100 VAL A CA 1
ATOM 778 C C . VAL A 1 100 ? -1.496 1.762 -5.811 1.00 89.38 100 VAL A C 1
ATOM 780 O O . VAL A 1 100 ? -1.561 0.818 -5.022 1.00 89.38 100 VAL A O 1
ATOM 783 N N . LEU A 1 101 ? -2.273 2.846 -5.701 1.00 89.75 101 LEU A N 1
ATOM 784 C CA . LEU A 1 101 ? -3.232 3.018 -4.610 1.00 89.75 101 LEU A CA 1
ATOM 785 C C . LEU A 1 101 ? -4.321 1.946 -4.639 1.00 89.75 101 LEU A C 1
ATOM 787 O O . LEU A 1 101 ? -4.621 1.388 -3.592 1.00 89.75 101 LEU A O 1
ATOM 791 N N . GLY A 1 102 ? -4.864 1.610 -5.811 1.00 89.56 102 GLY A N 1
ATOM 792 C CA . GLY A 1 102 ? -5.869 0.559 -5.967 1.00 89.56 102 GLY A CA 1
ATOM 793 C C . GLY A 1 102 ? -5.337 -0.824 -5.595 1.00 89.56 102 GLY A C 1
ATOM 794 O O . GLY A 1 102 ? -6.000 -1.569 -4.879 1.00 89.56 102 GLY A O 1
ATOM 795 N N . SER A 1 103 ? -4.109 -1.153 -6.005 1.00 90.81 103 SER A N 1
ATOM 796 C CA . SER A 1 103 ? -3.467 -2.420 -5.622 1.00 90.81 103 SER A CA 1
ATOM 797 C C . SER A 1 103 ? -3.240 -2.501 -4.108 1.00 90.81 103 SER A C 1
ATOM 799 O O . SER A 1 103 ? -3.489 -3.537 -3.491 1.00 90.81 103 SER A O 1
ATOM 801 N N . PHE A 1 104 ? -2.809 -1.394 -3.496 1.00 90.00 104 PHE A N 1
ATOM 802 C CA . PHE A 1 104 ? -2.603 -1.297 -2.053 1.00 90.00 104 PHE A CA 1
ATOM 803 C C . PHE A 1 104 ? -3.913 -1.415 -1.268 1.00 90.00 104 PHE A C 1
ATOM 805 O O . PHE A 1 104 ? -3.997 -2.219 -0.339 1.00 90.00 104 PHE A O 1
ATOM 812 N N . THR A 1 105 ? -4.943 -0.647 -1.636 1.00 89.50 105 THR A N 1
ATOM 813 C CA . THR A 1 105 ? -6.236 -0.663 -0.939 1.00 89.50 105 THR A CA 1
ATOM 814 C C . THR A 1 105 ? -6.943 -1.998 -1.100 1.00 89.50 105 THR A C 1
ATOM 816 O O . THR A 1 105 ? -7.539 -2.466 -0.132 1.00 89.50 105 THR A O 1
ATOM 819 N N . PHE A 1 106 ? -6.823 -2.640 -2.267 1.00 90.00 106 PHE A N 1
ATOM 820 C CA . PHE A 1 106 ? -7.340 -3.983 -2.513 1.00 90.00 106 PHE A CA 1
ATOM 821 C C . PHE A 1 106 ? -6.684 -5.017 -1.595 1.00 90.00 106 PHE A C 1
ATOM 823 O O . PHE A 1 106 ? -7.387 -5.717 -0.873 1.00 90.00 106 PHE A O 1
ATOM 830 N N . LEU A 1 107 ? -5.346 -5.070 -1.539 1.00 89.06 107 LEU A N 1
ATOM 831 C CA . LEU A 1 107 ? -4.625 -5.988 -0.646 1.00 89.06 107 LEU A CA 1
ATOM 832 C C . LEU A 1 107 ? -4.925 -5.720 0.835 1.00 89.06 107 LEU A C 1
ATOM 834 O O . LEU A 1 107 ? -4.984 -6.660 1.625 1.00 89.06 107 LEU A O 1
ATOM 838 N N . LYS A 1 108 ? -5.158 -4.456 1.205 1.00 88.19 108 LYS A N 1
ATOM 839 C CA . LYS A 1 108 ? -5.550 -4.047 2.561 1.00 88.19 108 LYS A CA 1
ATOM 840 C C . LYS A 1 108 ? -6.929 -4.540 2.997 1.00 88.19 108 LYS A C 1
ATOM 842 O O . LYS A 1 108 ? -7.158 -4.605 4.199 1.00 88.19 108 LYS A O 1
ATOM 847 N N . GLN A 1 109 ? -7.822 -4.886 2.067 1.00 87.00 109 GLN A N 1
ATOM 848 C CA . GLN A 1 109 ? -9.118 -5.481 2.422 1.00 87.00 109 GLN A CA 1
ATOM 849 C C . GLN A 1 109 ? -8.974 -6.914 2.956 1.00 87.00 109 GLN A C 1
ATOM 851 O O . GLN A 1 109 ? -9.858 -7.415 3.646 1.00 87.00 109 GLN A O 1
ATOM 856 N N . PHE A 1 110 ? -7.860 -7.581 2.651 1.00 86.56 110 PHE A N 1
ATOM 857 C CA . PHE A 1 110 ? -7.582 -8.941 3.096 1.00 86.56 110 PHE A CA 1
ATOM 858 C C . PHE A 1 110 ? -6.711 -8.961 4.358 1.00 86.56 110 PHE A C 1
ATOM 860 O O . PHE A 1 110 ? -6.232 -7.936 4.843 1.00 86.56 110 PHE A O 1
ATOM 867 N N . HIS A 1 111 ? -6.477 -10.166 4.888 1.00 84.88 111 HIS A N 1
ATOM 868 C CA . HIS A 1 111 ? -5.578 -10.363 6.024 1.00 84.88 111 HIS A CA 1
ATOM 869 C C . HIS A 1 111 ? -4.182 -9.789 5.736 1.00 84.88 111 HIS A C 1
ATOM 871 O O . HIS A 1 111 ? -3.684 -9.923 4.613 1.00 84.88 111 HIS A O 1
ATOM 877 N N . GLN A 1 112 ? -3.545 -9.195 6.753 1.00 83.50 112 GLN A N 1
ATOM 878 C CA . GLN A 1 112 ? -2.259 -8.489 6.628 1.00 83.50 112 GLN A CA 1
ATOM 879 C C . GLN A 1 112 ? -1.148 -9.365 6.028 1.00 83.50 112 GLN A C 1
ATOM 881 O O . GLN A 1 112 ? -0.292 -8.859 5.301 1.00 83.50 112 GLN A O 1
ATOM 886 N N . ASP A 1 113 ? -1.212 -10.680 6.241 1.00 88.00 113 ASP A N 1
ATOM 887 C CA . ASP A 1 113 ? -0.265 -11.644 5.674 1.00 88.00 113 ASP A CA 1
ATOM 888 C C . ASP A 1 113 ? -0.203 -11.596 4.145 1.00 88.00 113 ASP A C 1
ATOM 890 O O . ASP A 1 113 ? 0.862 -11.812 3.569 1.00 88.00 113 ASP A O 1
ATOM 894 N N . ASN A 1 114 ? -1.316 -11.278 3.472 1.00 89.62 114 ASN A N 1
ATOM 895 C CA . ASN A 1 114 ? -1.351 -11.201 2.012 1.00 89.62 114 ASN A CA 1
ATOM 896 C C . ASN A 1 114 ? -0.472 -10.067 1.485 1.00 89.62 114 ASN A C 1
ATOM 898 O O . ASN A 1 114 ? 0.223 -10.240 0.486 1.00 89.62 114 ASN A O 1
ATOM 902 N N . LEU A 1 115 ? -0.472 -8.921 2.170 1.00 90.31 115 LEU A N 1
ATOM 903 C CA . LEU A 1 115 ? 0.371 -7.781 1.817 1.00 90.31 115 LEU A CA 1
ATOM 904 C C . LEU A 1 115 ? 1.848 -8.140 2.019 1.00 90.31 115 LEU A C 1
ATOM 906 O O . LEU A 1 115 ? 2.667 -7.900 1.132 1.00 90.31 115 LEU A O 1
ATOM 910 N N . THR A 1 116 ? 2.180 -8.776 3.145 1.00 91.75 116 THR A N 1
ATOM 911 C CA . THR A 1 116 ? 3.546 -9.228 3.447 1.00 91.75 116 THR A CA 1
ATOM 912 C C . THR A 1 116 ? 4.058 -10.222 2.402 1.00 91.75 116 THR A C 1
ATOM 914 O O . THR A 1 116 ? 5.163 -10.060 1.887 1.00 91.75 116 THR A O 1
ATOM 917 N N . GLN A 1 117 ? 3.247 -11.218 2.032 1.00 93.25 117 GLN A N 1
ATOM 918 C CA . GLN A 1 117 ? 3.599 -12.198 0.999 1.00 93.25 117 GLN A CA 1
ATOM 919 C C . GLN A 1 117 ? 3.743 -11.552 -0.385 1.00 93.25 117 GLN A C 1
ATOM 921 O O . GLN A 1 117 ? 4.694 -11.846 -1.105 1.00 93.25 117 GLN A O 1
ATOM 926 N N . PHE A 1 118 ? 2.848 -10.629 -0.745 1.00 94.06 118 PHE A N 1
ATOM 927 C CA . PHE A 1 118 ? 2.928 -9.877 -1.999 1.00 94.06 118 PHE A CA 1
ATOM 928 C C . PHE A 1 118 ? 4.241 -9.086 -2.105 1.00 94.06 118 PHE A C 1
ATOM 930 O O . PHE A 1 118 ? 4.928 -9.163 -3.125 1.00 94.06 118 PHE A O 1
ATOM 937 N N . LEU A 1 119 ? 4.629 -8.377 -1.037 1.00 93.31 119 LEU A N 1
ATOM 938 C CA . LEU A 1 119 ? 5.903 -7.655 -0.982 1.00 93.31 119 LEU A CA 1
ATOM 939 C C . LEU A 1 119 ? 7.106 -8.601 -1.065 1.00 93.31 119 LEU A C 1
ATOM 941 O O . LEU A 1 119 ? 8.082 -8.279 -1.741 1.00 93.31 119 LEU A O 1
ATOM 945 N N . ALA A 1 120 ? 7.036 -9.774 -0.428 1.00 94.62 120 ALA A N 1
ATOM 946 C CA . ALA A 1 120 ? 8.089 -10.780 -0.522 1.00 94.62 120 ALA A CA 1
ATOM 947 C C . ALA A 1 120 ? 8.277 -11.275 -1.968 1.00 94.62 120 ALA A C 1
ATOM 949 O O . ALA A 1 120 ? 9.409 -11.324 -2.452 1.00 94.62 120 ALA A O 1
ATOM 950 N N . TYR A 1 121 ? 7.188 -11.568 -2.688 1.00 94.81 121 TYR A N 1
ATOM 951 C CA . TYR A 1 121 ? 7.252 -11.985 -4.094 1.00 94.81 121 TYR A CA 1
ATOM 952 C C . TYR A 1 121 ? 7.757 -10.875 -5.021 1.00 94.81 121 TYR A C 1
ATOM 954 O O . TYR A 1 121 ? 8.581 -11.138 -5.897 1.00 94.81 121 TYR A O 1
ATOM 962 N N . LEU A 1 122 ? 7.331 -9.624 -4.815 1.00 93.12 122 LEU A N 1
ATOM 963 C CA . LEU A 1 122 ? 7.880 -8.487 -5.560 1.00 93.12 122 LEU A CA 1
ATOM 964 C C . LEU A 1 122 ? 9.375 -8.294 -5.291 1.00 93.12 122 LEU A C 1
ATOM 966 O O . LEU A 1 122 ? 10.135 -8.058 -6.226 1.00 93.12 122 LEU A O 1
ATOM 970 N N . GLY A 1 123 ? 9.816 -8.433 -4.039 1.00 92.19 123 GLY A N 1
ATOM 971 C CA . GLY A 1 123 ? 11.231 -8.354 -3.680 1.00 92.19 123 GLY A CA 1
ATOM 972 C C . GLY A 1 123 ? 12.067 -9.445 -4.354 1.00 92.19 123 GLY A C 1
ATOM 973 O O . GLY A 1 123 ? 13.139 -9.160 -4.888 1.00 92.19 123 GLY A O 1
ATOM 974 N N . GLN A 1 124 ? 11.554 -10.679 -4.398 1.00 92.62 124 GLN A N 1
ATOM 975 C CA . GLN A 1 124 ? 12.187 -11.785 -5.126 1.00 92.62 124 GLN A CA 1
ATOM 976 C C . GLN A 1 124 ? 12.285 -11.501 -6.629 1.00 92.62 124 GLN A C 1
ATOM 978 O O . GLN A 1 124 ? 13.329 -11.754 -7.226 1.00 92.62 124 GLN A O 1
ATOM 983 N N . TYR A 1 125 ? 11.239 -10.928 -7.226 1.00 92.25 125 TYR A N 1
ATOM 984 C CA . TYR A 1 125 ? 11.249 -10.525 -8.631 1.00 92.25 125 TYR A CA 1
ATOM 985 C C . TYR A 1 125 ? 12.267 -9.419 -8.922 1.00 92.25 125 TYR A C 1
ATOM 987 O O . TYR A 1 125 ? 13.036 -9.517 -9.870 1.00 92.25 125 TYR A O 1
ATOM 995 N N . VAL A 1 126 ? 12.332 -8.375 -8.092 1.00 91.25 126 VAL A N 1
ATOM 996 C CA . VAL A 1 126 ? 13.338 -7.315 -8.269 1.00 91.25 126 VAL A CA 1
ATOM 997 C C . VAL A 1 126 ? 14.748 -7.893 -8.156 1.00 91.25 126 VAL A C 1
ATOM 999 O O . VAL A 1 126 ? 15.609 -7.567 -8.970 1.00 91.25 126 VAL A O 1
ATOM 1002 N N . ARG A 1 127 ? 14.983 -8.794 -7.195 1.00 90.19 127 ARG A N 1
ATOM 1003 C CA . ARG A 1 127 ? 16.276 -9.467 -7.045 1.00 90.19 127 ARG A CA 1
ATOM 1004 C C . ARG A 1 127 ? 16.641 -10.295 -8.278 1.00 90.19 127 ARG A C 1
ATOM 1006 O O . ARG A 1 127 ? 17.768 -10.181 -8.744 1.00 90.19 127 ARG A O 1
ATOM 1013 N N . SER A 1 128 ? 15.703 -11.059 -8.842 1.00 91.25 128 SER A N 1
ATOM 1014 C CA . SER A 1 128 ? 15.978 -11.850 -10.048 1.00 91.25 128 SER A CA 1
ATOM 1015 C C . SER A 1 128 ? 16.291 -10.977 -11.267 1.00 91.25 128 SER A C 1
ATOM 1017 O O . SER A 1 128 ? 17.182 -11.316 -12.039 1.00 91.25 128 SER A O 1
ATOM 1019 N N . GLN A 1 129 ? 15.633 -9.822 -11.407 1.00 87.31 129 GLN A N 1
ATOM 1020 C CA . GLN A 1 129 ? 15.930 -8.852 -12.468 1.00 87.31 129 GLN A CA 1
ATOM 1021 C C . GLN A 1 129 ? 17.318 -8.206 -12.309 1.00 87.31 129 GLN A C 1
ATOM 1023 O O . GLN A 1 129 ? 18.012 -7.970 -13.299 1.00 87.31 129 GLN A O 1
ATOM 1028 N N . LEU A 1 130 ? 17.747 -7.932 -11.072 1.00 88.25 130 LEU A N 1
ATOM 1029 C CA . LEU A 1 130 ? 19.091 -7.415 -10.792 1.00 88.25 130 LEU A CA 1
ATOM 1030 C C . LEU A 1 130 ? 20.175 -8.460 -11.082 1.00 88.25 130 LEU A C 1
ATOM 1032 O O . LEU A 1 130 ? 21.191 -8.126 -11.695 1.00 88.25 130 LEU A O 1
ATOM 1036 N N . ASP A 1 131 ? 19.944 -9.714 -10.689 1.00 86.44 131 ASP A N 1
ATOM 1037 C CA . ASP A 1 131 ? 20.860 -10.823 -10.966 1.00 86.44 131 ASP A CA 1
ATOM 1038 C C . ASP A 1 131 ? 20.977 -11.077 -12.481 1.00 86.44 131 ASP A C 1
ATOM 1040 O O . ASP A 1 131 ? 22.086 -11.211 -13.000 1.00 86.44 131 ASP A O 1
ATOM 1044 N N . GLU A 1 132 ? 19.865 -11.049 -13.224 1.00 78.31 132 GLU A N 1
ATOM 1045 C CA . GLU A 1 132 ? 19.863 -11.153 -14.690 1.00 78.31 132 GLU A CA 1
ATOM 1046 C C . GLU A 1 132 ? 20.653 -10.009 -15.349 1.00 78.31 132 GLU A C 1
ATOM 1048 O O . GLU A 1 132 ? 21.507 -10.246 -16.210 1.00 78.31 132 GLU A O 1
ATOM 1053 N N . GLY A 1 133 ? 20.418 -8.765 -14.915 1.00 66.56 133 GLY A N 1
ATOM 1054 C CA . GLY A 1 133 ? 21.157 -7.599 -15.397 1.00 66.56 133 GLY A CA 1
ATOM 1055 C C . GLY A 1 133 ? 22.662 -7.723 -15.151 1.00 66.56 133 GLY A C 1
ATOM 1056 O O . GLY A 1 133 ? 23.456 -7.433 -16.043 1.00 66.56 133 GLY A O 1
ATOM 1057 N N . SER A 1 134 ? 23.051 -8.215 -13.975 1.00 61.00 134 SER A N 1
ATOM 1058 C CA . SER A 1 134 ? 24.441 -8.470 -13.586 1.00 61.00 134 SER A CA 1
ATOM 1059 C C . SER A 1 134 ? 25.105 -9.534 -14.475 1.00 61.00 134 SER A C 1
ATOM 1061 O O . SER A 1 134 ? 26.150 -9.284 -15.080 1.00 61.00 134 SER A O 1
ATOM 1063 N N . ILE A 1 135 ? 24.458 -10.691 -14.661 1.00 59.81 135 ILE A N 1
ATOM 1064 C CA . ILE A 1 135 ? 24.950 -11.791 -15.511 1.00 59.81 135 ILE A CA 1
ATOM 1065 C C . ILE A 1 135 ? 25.116 -11.341 -16.969 1.00 59.81 135 ILE A C 1
ATOM 1067 O O . ILE A 1 135 ? 26.076 -11.739 -17.631 1.00 59.81 135 ILE A O 1
ATOM 1071 N N . ARG A 1 136 ? 24.235 -10.471 -17.477 1.00 56.59 136 ARG A N 1
ATOM 1072 C CA . ARG A 1 136 ? 24.327 -9.933 -18.843 1.00 56.59 136 ARG A CA 1
ATOM 1073 C C . ARG A 1 136 ? 25.604 -9.120 -19.071 1.00 56.59 136 ARG A C 1
ATOM 1075 O O . ARG A 1 136 ? 26.199 -9.215 -20.147 1.00 56.59 136 ARG A O 1
ATOM 1082 N N . TRP A 1 137 ? 26.057 -8.365 -18.071 1.00 54.19 137 TRP A N 1
ATOM 1083 C CA . TRP A 1 137 ? 27.321 -7.624 -18.139 1.00 54.19 137 TRP A CA 1
ATOM 1084 C C . TRP A 1 137 ? 28.528 -8.552 -18.066 1.00 54.19 137 TRP A C 1
ATOM 1086 O O . TRP A 1 137 ? 29.447 -8.415 -18.869 1.00 54.19 137 TRP A O 1
ATOM 1096 N N . TYR A 1 138 ? 28.503 -9.552 -17.183 1.00 58.66 138 TYR A N 1
ATOM 1097 C CA . TYR A 1 138 ? 29.587 -10.533 -17.116 1.00 58.66 138 TYR A CA 1
ATOM 1098 C C . TYR A 1 138 ? 29.686 -11.363 -18.398 1.00 58.66 138 TYR A C 1
ATOM 1100 O O . TYR A 1 138 ? 30.778 -11.530 -18.928 1.00 58.66 138 TYR A O 1
ATOM 1108 N N . SER A 1 139 ? 28.566 -11.820 -18.959 1.00 55.25 139 SER A N 1
ATOM 1109 C CA . SER A 1 139 ? 28.549 -12.595 -20.203 1.00 55.25 139 SER A CA 1
ATOM 1110 C C . SER A 1 139 ? 29.030 -11.778 -21.407 1.00 55.25 139 SER A C 1
ATOM 1112 O O . SER A 1 139 ? 29.865 -12.262 -22.169 1.00 55.25 139 SER A O 1
ATOM 1114 N N . THR A 1 140 ? 28.581 -10.526 -21.558 1.00 59.34 140 THR A N 1
ATOM 1115 C CA . THR A 1 140 ? 29.057 -9.655 -22.649 1.00 59.34 140 THR A CA 1
ATOM 1116 C C . THR A 1 140 ? 30.528 -9.274 -22.485 1.00 59.34 140 THR A C 1
ATOM 1118 O O . THR A 1 140 ? 31.246 -9.272 -23.479 1.00 59.34 140 THR A O 1
ATOM 1121 N N . MET A 1 141 ? 31.008 -9.033 -21.259 1.00 60.16 141 MET A N 1
ATOM 1122 C CA . MET A 1 141 ? 32.422 -8.755 -20.978 1.00 60.16 141 MET A CA 1
ATOM 1123 C C . MET A 1 141 ? 33.320 -9.982 -21.203 1.00 60.16 141 MET A C 1
ATOM 1125 O O . MET A 1 141 ? 34.414 -9.851 -21.752 1.00 60.16 141 MET A O 1
ATOM 1129 N N . PHE A 1 142 ? 32.864 -11.185 -20.841 1.00 59.06 142 PHE A N 1
ATOM 1130 C CA . PHE A 1 142 ? 33.573 -12.429 -21.152 1.00 59.06 142 PHE A CA 1
ATOM 1131 C C . PHE A 1 142 ? 33.632 -12.675 -22.661 1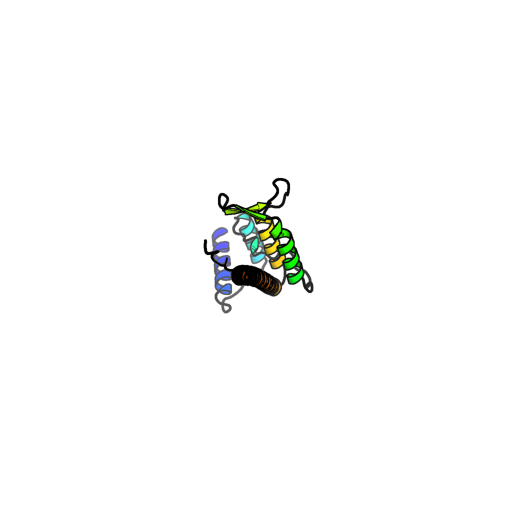.00 59.06 142 PHE A C 1
ATOM 1133 O O . PHE A 1 142 ? 34.700 -13.003 -23.169 1.00 59.06 142 PHE A O 1
ATOM 1140 N N . LEU A 1 143 ? 32.532 -12.470 -23.395 1.00 58.06 143 LEU A N 1
ATOM 1141 C CA . LEU A 1 143 ? 32.517 -12.666 -24.846 1.00 58.06 143 LEU A CA 1
ATOM 1142 C C . LEU A 1 143 ? 33.410 -11.653 -25.573 1.00 58.06 143 LEU A C 1
ATOM 1144 O O . LEU A 1 143 ? 34.130 -12.040 -26.488 1.00 58.06 143 LEU A O 1
ATOM 1148 N N . THR A 1 144 ? 33.406 -10.377 -25.169 1.00 59.47 144 THR A N 1
ATOM 1149 C CA . THR A 1 144 ? 34.283 -9.357 -25.768 1.00 59.47 144 THR A CA 1
ATOM 1150 C C . THR A 1 144 ? 35.748 -9.598 -25.427 1.00 59.47 144 THR A C 1
ATOM 1152 O O . THR A 1 144 ? 36.586 -9.507 -26.317 1.00 59.47 144 THR A O 1
ATOM 1155 N N . THR A 1 145 ? 36.071 -9.988 -24.192 1.00 62.50 145 THR A N 1
ATOM 1156 C CA . THR A 1 145 ? 37.451 -10.329 -23.803 1.00 62.50 145 THR A CA 1
ATOM 1157 C C . THR A 1 145 ? 37.946 -11.577 -24.541 1.00 62.50 145 THR A C 1
ATOM 1159 O O . THR A 1 145 ? 39.078 -11.604 -25.017 1.00 62.50 145 THR A O 1
ATOM 1162 N N . PHE A 1 146 ? 37.092 -12.591 -24.709 1.00 62.44 146 PHE A N 1
ATOM 1163 C CA . PHE A 1 146 ? 37.425 -13.805 -25.456 1.00 62.44 146 PHE A CA 1
ATOM 1164 C C . PHE A 1 146 ? 37.570 -13.533 -26.962 1.00 62.44 146 PHE A C 1
ATOM 1166 O O . PHE A 1 146 ? 38.522 -14.005 -27.577 1.00 62.44 146 PHE A O 1
ATOM 1173 N N . LEU A 1 147 ? 36.699 -12.699 -27.546 1.00 56.97 147 LEU A N 1
ATOM 1174 C CA . LEU A 1 147 ? 36.802 -12.262 -28.943 1.00 56.97 147 LEU A CA 1
ATOM 1175 C C . LEU A 1 147 ? 38.071 -11.435 -29.196 1.00 56.97 147 LEU A C 1
ATOM 1177 O O . LEU A 1 147 ? 38.768 -11.703 -30.173 1.00 56.97 147 LEU A O 1
ATOM 1181 N N . ILE A 1 148 ? 38.424 -10.509 -28.297 1.00 59.09 148 ILE A N 1
ATOM 1182 C CA . ILE A 1 148 ? 39.675 -9.731 -28.363 1.00 59.09 148 ILE A CA 1
ATOM 1183 C C . ILE A 1 148 ? 40.896 -10.654 -28.232 1.00 59.09 148 ILE A C 1
ATOM 1185 O O . ILE A 1 148 ? 41.850 -10.510 -28.989 1.00 59.09 148 ILE A O 1
ATOM 1189 N N . SER A 1 149 ? 40.853 -11.651 -27.342 1.00 57.41 149 SER A N 1
ATOM 1190 C CA . SER A 1 149 ? 41.931 -12.639 -27.193 1.00 57.41 149 SER A CA 1
ATOM 1191 C C . SER A 1 149 ? 42.044 -13.613 -28.376 1.00 57.41 149 SER A C 1
ATOM 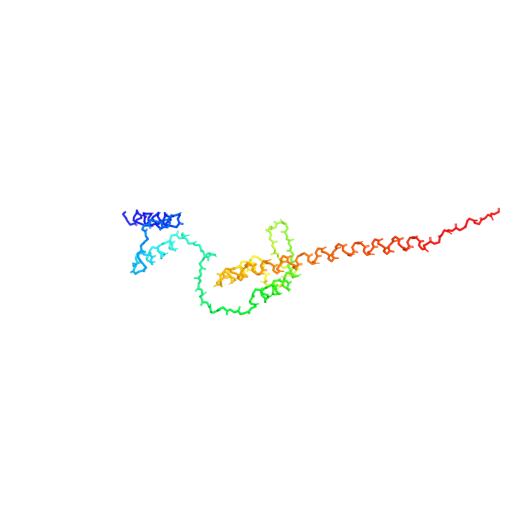1193 O O . SER A 1 149 ? 43.099 -14.214 -28.563 1.00 57.41 149 SER A O 1
ATOM 1195 N N . SER A 1 150 ? 40.980 -13.785 -29.166 1.00 59.09 150 SER A N 1
ATOM 1196 C CA . SER A 1 150 ? 40.964 -14.621 -30.379 1.00 59.09 150 SER A CA 1
ATOM 1197 C C . SER A 1 150 ? 41.276 -13.850 -31.676 1.00 59.09 150 SER A C 1
ATOM 1199 O O . SER A 1 150 ? 41.412 -14.453 -32.742 1.00 59.09 150 SER A O 1
ATOM 1201 N N . GLY A 1 151 ? 41.421 -12.521 -31.596 1.00 53.72 151 GLY A N 1
ATOM 1202 C CA . GLY A 1 151 ? 41.793 -11.640 -32.702 1.00 53.72 151 GLY A CA 1
ATOM 1203 C C . GLY A 1 151 ? 43.307 -11.580 -32.922 1.00 53.72 151 GLY A C 1
ATOM 1204 O O . GLY A 1 151 ? 44.002 -10.806 -32.279 1.00 53.72 151 GLY A O 1
ATOM 1205 N N . GLN A 1 152 ? 43.786 -12.418 -33.844 1.00 54.00 152 GLN A N 1
ATOM 1206 C CA . GLN A 1 152 ? 45.0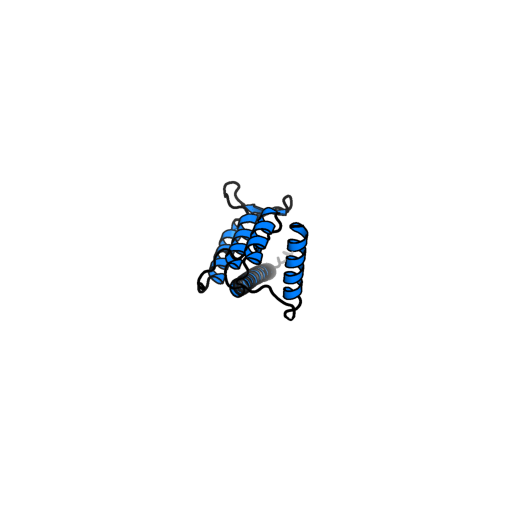23 -12.322 -34.638 1.00 54.00 152 GLN A CA 1
ATOM 1207 C C . GLN A 1 152 ? 45.914 -11.079 -34.400 1.00 54.00 152 GLN A C 1
ATOM 1209 O O . GLN A 1 152 ? 45.579 -9.963 -34.795 1.00 54.00 152 GLN A O 1
ATOM 1214 N N . HIS A 1 153 ? 47.121 -11.311 -33.877 1.00 45.72 153 HIS A N 1
ATOM 1215 C CA . HIS A 1 153 ? 48.255 -10.395 -34.007 1.00 45.72 153 HIS A CA 1
ATOM 1216 C C . HIS A 1 153 ? 48.634 -10.301 -35.499 1.00 45.72 153 HIS A C 1
ATOM 1218 O O . HIS A 1 153 ? 49.024 -11.324 -36.068 1.00 45.72 153 HIS A O 1
ATOM 1224 N N . PRO A 1 154 ? 48.563 -9.135 -36.170 1.00 45.09 154 PRO A N 1
ATOM 1225 C CA . PRO A 1 154 ? 49.093 -9.024 -37.519 1.00 45.09 154 PRO A CA 1
ATOM 1226 C C . PRO A 1 154 ? 50.613 -9.187 -37.437 1.00 45.09 154 PRO A C 1
ATOM 1228 O O . PRO A 1 154 ? 51.302 -8.467 -36.711 1.00 45.09 154 PRO A O 1
ATOM 1231 N N . SER A 1 155 ? 51.140 -10.199 -38.118 1.00 47.88 155 SER A N 1
ATOM 1232 C CA . SER A 1 155 ? 52.578 -10.391 -38.277 1.00 47.88 155 SER A CA 1
ATOM 1233 C C . SER A 1 155 ? 53.144 -9.217 -39.090 1.00 47.88 155 SER A C 1
ATOM 1235 O O . SER A 1 155 ? 52.570 -8.884 -40.131 1.00 47.88 155 SER A O 1
ATOM 1237 N N . PRO A 1 156 ? 54.244 -8.574 -38.664 1.00 43.53 156 PRO A N 1
ATOM 1238 C CA . PRO A 1 156 ? 54.861 -7.516 -39.449 1.00 43.53 156 PRO A CA 1
ATOM 1239 C C . PRO A 1 156 ? 55.484 -8.133 -40.706 1.00 43.53 156 PRO A C 1
ATOM 1241 O O . PRO A 1 156 ? 56.416 -8.931 -40.624 1.00 43.53 156 PRO A O 1
ATOM 1244 N N . GLN A 1 157 ? 54.952 -7.779 -41.876 1.00 43.75 157 GLN A N 1
ATOM 1245 C CA . GLN A 1 157 ? 55.592 -8.069 -43.157 1.00 43.75 157 GLN A CA 1
ATOM 1246 C C . GLN A 1 157 ? 56.828 -7.170 -43.276 1.00 43.75 157 GLN A C 1
ATOM 1248 O O . GLN A 1 157 ? 56.713 -5.959 -43.472 1.00 43.75 157 GLN A O 1
ATOM 1253 N N . VAL A 1 158 ? 58.001 -7.776 -43.084 1.00 45.03 158 VAL A N 1
ATOM 1254 C CA . VAL A 1 158 ? 59.312 -7.170 -43.329 1.00 45.03 158 VAL A CA 1
ATOM 1255 C C . VAL A 1 158 ? 59.445 -6.934 -44.833 1.00 45.03 158 VAL A C 1
ATOM 1257 O O . VAL A 1 158 ? 59.211 -7.846 -45.626 1.00 45.03 158 VAL A O 1
ATOM 1260 N N . LYS A 1 159 ? 59.760 -5.693 -45.203 1.00 43.78 159 LYS A N 1
ATOM 1261 C CA . LYS A 1 159 ? 60.065 -5.273 -46.572 1.00 43.78 159 LYS A CA 1
ATOM 1262 C C . LYS A 1 159 ? 61.551 -5.430 -46.857 1.00 43.78 159 LYS A C 1
ATOM 1264 O O . LYS A 1 159 ? 62.335 -5.187 -45.912 1.00 43.78 159 LYS A O 1
#

InterPro domains:
  IPR019393 WASH complex, subunit strumpellin [PF10266] (4-126)
  IPR019393 WASH complex, subunit strumpellin [PTHR15691] (4-132)

Secondary structure (DSSP, 8-state):
-HHHHHHHHHHHHHHHHH-TTS----TT-HHHHHHHHHHHHTT---GGG------PPPTTHHHHHHHHHHHHHTTEEEETTTTEEEESSTT----HHHHHHHHHHHHHTS-HHHHHHHHHHHHHHHHHHHHHHHHHHHHHHHHHHHHHHHS-PPP----

Sequence (159 aa):
MATETQAALLAEVKAHHKDPSKPYPKEDNPLLVELATYLEWCGLYQPLSKIYVTTRPIGNLPLFMMLFTVTHLAKFTYISSQGGLLSKKGVDSIDGLPFVLGSFTFLKQFHQDNLTQFLAYLGQYVRSQLDEGSIRWYSTMFLTTFLISSGQHPSPQVK

Foldseek 3Di:
DVVVVLVVLVVQCVVCVVPVVGDDDDPPDCVVVVSQVVCVVVVVDDLLQDQPDADDDDPCPLVVLLVVCVVCVVQWDQDVVVRAIQGPDPPDPDGPVCVVSVSSSVQSNYDPVSVVVNVVVNVVVVVVVVVVVVVVVVVVVVVVVVVVVVDDDPDDDDD

pLDDT: mean 78.05, std 13.33, range [43.53, 94.81]